Protein AF-A0A7Y3CCE4-F1 (afdb_monomer_lite)

Secondary structure (DSSP, 8-state):
-EEEEEEEEEE-TTS-EEEEEEEEEEETTEEEEEEEEEEE-HHHHHHHHHHHHHTTTTS--EEEEEE-------

Structure (mmCIF, N/CA/C/O backbone):
data_AF-A0A7Y3CCE4-F1
#
_entry.id   AF-A0A7Y3CCE4-F1
#
loop_
_atom_site.group_PDB
_atom_site.id
_atom_site.type_symbol
_atom_site.label_atom_id
_atom_site.label_alt_id
_atom_site.label_comp_id
_atom_site.label_asym_id
_atom_site.label_entity_id
_atom_site.label_seq_id
_atom_site.pdbx_PDB_ins_code
_atom_site.Cartn_x
_atom_site.Cartn_y
_atom_site.Cartn_z
_atom_site.occupancy
_atom_site.B_iso_or_equiv
_atom_site.auth_seq_id
_atom_site.auth_comp_id
_atom_site.auth_asym_id
_atom_site.auth_atom_id
_atom_site.pdbx_PDB_model_num
ATOM 1 N N . MET A 1 1 ? -10.993 -0.124 17.496 1.00 67.62 1 MET A N 1
ATOM 2 C CA . MET A 1 1 ? -9.897 -0.406 16.551 1.00 67.62 1 MET A CA 1
ATOM 3 C C . MET A 1 1 ? -9.979 0.616 15.435 1.00 67.62 1 MET A C 1
ATOM 5 O O . MET A 1 1 ? -11.011 0.692 14.778 1.00 67.62 1 MET A O 1
ATOM 9 N N . GLN A 1 2 ? -8.962 1.458 15.305 1.00 74.56 2 GLN A N 1
ATOM 10 C CA . GLN A 1 2 ? -8.803 2.353 14.164 1.00 74.56 2 GLN A CA 1
ATOM 11 C C . GLN A 1 2 ? -7.750 1.749 13.249 1.00 74.56 2 GLN A C 1
ATOM 13 O O . GLN A 1 2 ? -6.794 1.145 13.728 1.00 74.56 2 GLN A O 1
ATOM 18 N N . LYS A 1 3 ? -7.951 1.869 11.943 1.00 73.06 3 LYS A N 1
ATOM 19 C CA . LYS A 1 3 ? -6.961 1.444 10.970 1.00 73.06 3 LYS A CA 1
ATOM 20 C C . LYS A 1 3 ? -6.877 2.475 9.862 1.00 73.06 3 LYS A C 1
ATOM 22 O O . LYS A 1 3 ? -7.898 2.857 9.290 1.00 73.06 3 LYS A O 1
ATOM 27 N N . GLU A 1 4 ? -5.674 2.947 9.601 1.00 76.56 4 GLU A N 1
ATOM 28 C CA . GLU A 1 4 ? -5.355 3.890 8.543 1.00 76.56 4 GLU A CA 1
ATOM 29 C C . GLU A 1 4 ? -4.424 3.188 7.559 1.00 76.56 4 GLU A C 1
ATOM 31 O O . GLU A 1 4 ? -3.414 2.619 7.958 1.00 76.56 4 GLU A O 1
ATOM 36 N N . VAL A 1 5 ? -4.781 3.197 6.277 1.00 78.00 5 VAL A N 1
ATOM 37 C CA . VAL A 1 5 ? -3.940 2.633 5.218 1.00 78.00 5 VAL A CA 1
ATOM 38 C C . VAL A 1 5 ? -3.574 3.771 4.281 1.00 78.00 5 VAL A C 1
ATOM 40 O O . VAL A 1 5 ? -4.442 4.423 3.707 1.00 78.00 5 VAL A O 1
ATOM 43 N N . LYS A 1 6 ? -2.284 4.044 4.137 1.00 78.50 6 LYS A N 1
ATOM 44 C CA . LYS A 1 6 ? -1.750 4.998 3.165 1.00 78.50 6 LYS A CA 1
ATOM 45 C C . LYS A 1 6 ? -1.137 4.212 2.033 1.00 78.50 6 LYS A C 1
ATOM 47 O O . LYS A 1 6 ? -0.410 3.258 2.274 1.00 78.50 6 LYS A O 1
ATOM 52 N N . VAL A 1 7 ? -1.447 4.611 0.814 1.00 78.00 7 VAL A N 1
ATOM 53 C CA . VAL A 1 7 ? -0.901 3.989 -0.383 1.00 78.00 7 VAL A CA 1
ATOM 54 C C . VAL A 1 7 ? -0.191 5.084 -1.151 1.00 78.00 7 VAL A C 1
ATOM 56 O O . VAL A 1 7 ? -0.840 5.991 -1.668 1.00 78.00 7 VAL A O 1
ATOM 59 N N . SER A 1 8 ? 1.127 5.003 -1.216 1.00 80.31 8 SER A N 1
ATOM 60 C CA . SER A 1 8 ? 1.916 5.827 -2.118 1.00 80.31 8 SER A CA 1
ATOM 61 C C . SER A 1 8 ? 2.188 5.037 -3.387 1.00 80.31 8 SER A C 1
ATOM 63 O O . SER A 1 8 ? 2.548 3.871 -3.284 1.00 80.31 8 SER A O 1
ATOM 65 N N . MET A 1 9 ? 1.979 5.626 -4.560 1.00 79.88 9 MET A N 1
ATOM 66 C CA . MET A 1 9 ? 2.370 5.035 -5.844 1.00 79.88 9 MET A CA 1
ATOM 67 C C . MET A 1 9 ? 3.371 5.956 -6.524 1.00 79.88 9 MET A C 1
ATOM 69 O O . MET A 1 9 ? 3.140 7.161 -6.591 1.00 79.88 9 MET A O 1
ATOM 73 N N . GLU A 1 10 ? 4.421 5.362 -7.057 1.00 82.06 10 GLU A N 1
ATOM 74 C CA . GLU A 1 10 ? 5.515 6.005 -7.762 1.00 82.06 10 GLU A CA 1
ATOM 75 C C . GLU A 1 10 ? 5.749 5.238 -9.064 1.00 82.06 10 GLU A C 1
ATOM 77 O O . GLU A 1 10 ? 5.761 4.005 -9.086 1.00 82.06 10 GLU A O 1
ATOM 82 N N . GLU A 1 11 ? 5.852 5.964 -10.169 1.00 81.75 11 GLU A N 1
ATOM 83 C CA . GLU A 1 11 ? 6.169 5.389 -11.474 1.00 81.75 11 GLU A CA 1
ATOM 84 C C . GLU A 1 11 ? 7.679 5.496 -11.668 1.00 81.75 11 GLU A C 1
ATOM 86 O O . GLU A 1 11 ? 8.227 6.593 -11.607 1.00 81.75 11 GLU A O 1
ATOM 91 N N . ASN A 1 12 ? 8.348 4.361 -11.862 1.00 81.50 12 ASN A N 1
ATOM 92 C CA . ASN A 1 12 ? 9.781 4.329 -12.117 1.00 81.50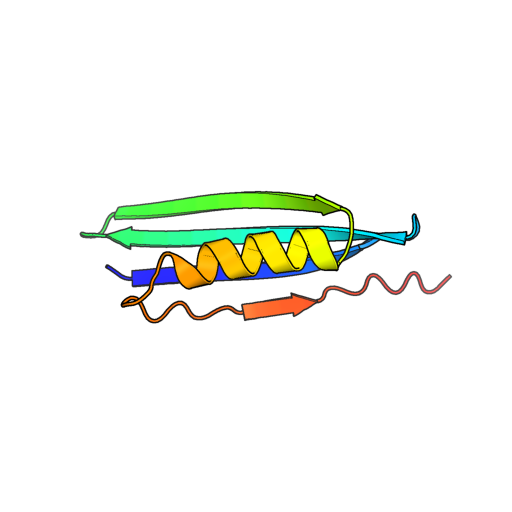 12 ASN A CA 1
ATOM 93 C C . ASN A 1 12 ? 10.031 4.555 -13.611 1.00 81.50 12 ASN A C 1
ATOM 95 O O . ASN A 1 12 ? 9.266 4.087 -14.458 1.00 81.50 12 ASN A O 1
ATOM 99 N N . GLU A 1 13 ? 11.167 5.165 -13.942 1.00 81.12 13 GLU A N 1
ATOM 100 C CA . GLU A 1 13 ? 11.594 5.385 -15.332 1.00 81.12 13 GLU A CA 1
ATOM 101 C C . GLU A 1 13 ? 11.760 4.088 -16.139 1.00 81.12 13 GLU A C 1
ATOM 103 O O . GLU A 1 13 ? 11.628 4.088 -17.361 1.00 81.12 13 GLU A O 1
ATOM 108 N N . ASP A 1 14 ? 11.979 2.960 -15.456 1.00 77.81 14 ASP A N 1
ATOM 109 C CA . ASP A 1 14 ? 12.072 1.624 -16.060 1.00 77.81 14 ASP A CA 1
ATOM 110 C C . ASP A 1 14 ? 10.709 1.106 -16.588 1.00 77.81 14 ASP A C 1
ATOM 112 O O . ASP A 1 14 ? 10.608 0.003 -17.122 1.00 77.81 14 ASP A O 1
ATOM 116 N N . GLY A 1 15 ? 9.629 1.884 -16.429 1.00 78.50 15 GLY A N 1
ATOM 117 C CA . GLY A 1 15 ? 8.263 1.515 -16.817 1.00 78.50 15 GLY A CA 1
ATOM 118 C C . GLY A 1 15 ? 7.553 0.614 -15.803 1.00 78.50 15 GLY A C 1
ATOM 119 O O . GLY A 1 15 ? 6.446 0.134 -16.057 1.00 78.50 15 GLY A O 1
ATOM 120 N N . THR A 1 16 ? 8.177 0.376 -14.649 1.00 83.38 16 THR A N 1
ATOM 121 C CA . THR A 1 16 ? 7.582 -0.340 -13.516 1.00 83.38 16 THR A CA 1
ATOM 122 C C . THR A 1 16 ? 6.945 0.641 -12.539 1.00 83.38 16 THR A C 1
ATOM 124 O O . THR A 1 16 ? 7.350 1.795 -12.444 1.00 83.38 16 THR A O 1
ATOM 127 N N . VAL A 1 17 ? 5.960 0.193 -11.766 1.00 85.62 17 VAL A N 1
ATOM 128 C CA . VAL A 1 17 ? 5.301 0.996 -10.730 1.00 85.62 17 VAL A CA 1
ATOM 129 C C . VAL A 1 17 ? 5.668 0.438 -9.362 1.00 85.62 17 VAL A C 1
ATOM 131 O O . VAL A 1 17 ? 5.517 -0.758 -9.101 1.00 85.62 17 VAL A O 1
ATOM 134 N N . THR A 1 18 ? 6.127 1.312 -8.473 1.00 84.81 18 THR A N 1
ATOM 135 C CA . THR A 1 18 ? 6.369 1.008 -7.065 1.00 84.81 18 THR A CA 1
ATOM 136 C C . THR A 1 18 ? 5.215 1.560 -6.239 1.00 84.81 18 THR A C 1
ATOM 138 O O . THR A 1 18 ? 4.900 2.741 -6.300 1.00 84.81 18 THR A O 1
ATOM 141 N N . ALA A 1 19 ? 4.570 0.727 -5.429 1.00 84.38 19 ALA A N 1
ATOM 142 C CA . ALA A 1 19 ? 3.594 1.165 -4.447 1.00 84.38 19 ALA A CA 1
ATOM 143 C C . ALA A 1 19 ? 4.029 0.841 -3.026 1.00 84.38 19 ALA A C 1
ATOM 145 O O . ALA A 1 19 ? 4.261 -0.312 -2.672 1.00 84.38 19 ALA A O 1
ATOM 146 N N . LYS A 1 20 ? 4.054 1.857 -2.172 1.00 85.50 20 LYS A N 1
ATOM 147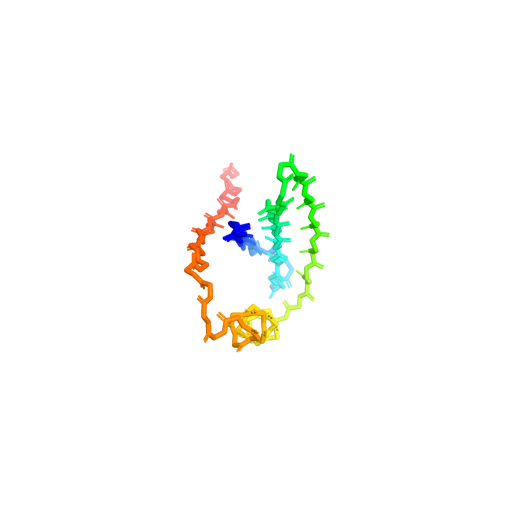 C CA . LYS A 1 20 ? 4.297 1.720 -0.744 1.00 85.50 20 LYS A CA 1
ATOM 148 C C . LYS A 1 20 ? 2.978 1.789 0.014 1.00 85.50 20 LYS A C 1
ATOM 150 O O . LYS A 1 20 ? 2.328 2.830 0.064 1.00 85.50 20 LYS A O 1
ATOM 155 N N . VAL A 1 21 ? 2.585 0.683 0.627 1.00 83.81 21 VAL A N 1
ATOM 156 C CA . VAL A 1 21 ? 1.403 0.589 1.480 1.00 83.81 21 VAL A CA 1
ATOM 157 C C . VAL A 1 21 ? 1.828 0.640 2.941 1.00 83.81 21 VAL A C 1
ATOM 159 O O . VAL A 1 21 ? 2.535 -0.237 3.424 1.00 83.81 21 VAL A O 1
ATOM 162 N N . VAL A 1 22 ? 1.386 1.665 3.659 1.00 84.19 22 VAL A N 1
ATOM 163 C CA . VAL A 1 22 ? 1.630 1.844 5.092 1.00 84.19 22 VAL A CA 1
ATOM 164 C C . VAL A 1 22 ? 0.319 1.644 5.830 1.00 84.19 22 VAL A C 1
ATOM 166 O O . VAL A 1 22 ? -0.635 2.390 5.633 1.00 84.19 22 VAL A O 1
ATOM 169 N N . THR A 1 23 ? 0.271 0.633 6.681 1.00 82.00 23 THR A N 1
ATOM 170 C CA . THR A 1 23 ? -0.901 0.246 7.452 1.00 82.00 23 THR A CA 1
ATOM 171 C C . THR A 1 23 ? -0.673 0.540 8.926 1.00 82.00 23 THR A C 1
ATOM 173 O O . THR A 1 23 ? 0.060 -0.167 9.604 1.00 82.00 23 THR A O 1
ATOM 176 N N . THR A 1 24 ? -1.350 1.552 9.449 1.00 84.31 24 THR A N 1
ATOM 177 C CA . THR A 1 24 ? -1.350 1.889 10.871 1.00 84.31 24 THR A CA 1
ATOM 178 C C . THR A 1 24 ? -2.608 1.327 11.518 1.00 84.31 24 THR A C 1
ATOM 180 O O . THR A 1 24 ? -3.721 1.700 11.162 1.00 84.31 24 THR A O 1
ATOM 183 N N . THR A 1 25 ? -2.452 0.422 12.476 1.00 84.88 25 THR A N 1
ATOM 184 C CA . THR A 1 25 ? -3.537 -0.200 13.234 1.00 84.88 25 THR A CA 1
ATOM 185 C C . THR A 1 25 ? -3.448 0.219 14.694 1.00 84.88 25 THR A C 1
ATOM 187 O O . THR A 1 25 ? -2.498 -0.134 15.379 1.00 84.88 25 THR A O 1
ATOM 190 N N . THR A 1 26 ? -4.465 0.909 15.198 1.00 83.50 26 THR A N 1
ATOM 191 C CA . THR A 1 26 ? -4.587 1.283 16.610 1.00 83.50 26 THR A CA 1
ATOM 192 C C . THR A 1 26 ? -5.659 0.421 17.274 1.00 83.50 26 THR A C 1
ATOM 194 O O . THR A 1 26 ? -6.858 0.528 16.969 1.00 83.50 26 THR A O 1
ATOM 197 N N . LYS A 1 27 ? -5.257 -0.450 18.199 1.00 83.25 27 LYS A N 1
ATOM 198 C CA . LYS A 1 27 ? -6.158 -1.331 18.952 1.00 83.25 27 LYS A CA 1
ATOM 199 C C . LYS A 1 27 ? -5.812 -1.258 20.436 1.00 83.25 27 LYS A C 1
ATOM 201 O O . LYS A 1 27 ? -4.658 -1.395 20.795 1.00 83.25 27 LYS A O 1
ATOM 206 N N . ASP A 1 28 ? -6.815 -0.998 21.275 1.00 84.12 28 ASP A N 1
ATOM 207 C CA . ASP A 1 28 ? -6.670 -0.953 22.740 1.00 84.12 28 ASP A CA 1
ATOM 208 C C . ASP A 1 28 ? -5.541 -0.039 23.272 1.00 84.12 28 ASP A C 1
ATOM 210 O O . ASP A 1 28 ? -4.989 -0.268 24.340 1.00 84.12 28 ASP A O 1
ATOM 214 N N . GLY A 1 29 ? -5.218 1.041 22.549 1.00 81.19 29 GLY A N 1
ATOM 215 C CA . GLY A 1 29 ? -4.147 1.979 22.917 1.00 81.19 29 GLY A CA 1
ATOM 216 C C . GLY A 1 29 ? -2.758 1.588 22.402 1.00 81.19 29 GLY A C 1
ATOM 217 O O . GLY A 1 29 ? -1.838 2.394 22.503 1.00 81.19 29 GLY A O 1
ATOM 218 N N . GLU A 1 30 ? -2.617 0.410 21.795 1.00 82.31 30 GLU A N 1
ATOM 219 C CA . GLU A 1 30 ? -1.414 -0.009 21.079 1.00 82.31 30 GLU A CA 1
ATOM 220 C C . GLU A 1 30 ? -1.526 0.354 19.597 1.00 82.31 30 GLU A C 1
ATOM 222 O O . GLU A 1 30 ? -2.527 0.064 18.931 1.00 82.31 30 GLU A O 1
ATOM 227 N N . GLU A 1 31 ? -0.487 1.008 19.085 1.00 86.50 31 GLU A N 1
ATOM 228 C CA . GLU A 1 31 ? -0.358 1.373 17.680 1.00 86.50 31 GLU A CA 1
ATOM 229 C C . GLU A 1 31 ? 0.654 0.446 17.004 1.00 86.50 31 GLU A C 1
ATOM 231 O O . GLU A 1 31 ? 1.769 0.253 17.485 1.00 86.50 31 GLU A O 1
ATOM 236 N N . ASN A 1 32 ? 0.249 -0.154 15.892 1.00 85.81 32 ASN A N 1
ATOM 237 C CA . ASN A 1 32 ? 1.067 -1.050 15.095 1.00 85.81 32 ASN A CA 1
ATOM 238 C C . ASN A 1 32 ? 1.164 -0.486 13.678 1.00 85.81 32 ASN A C 1
ATOM 240 O O . ASN A 1 32 ? 0.137 -0.271 13.035 1.00 85.81 32 ASN A O 1
ATOM 244 N N . VAL A 1 33 ? 2.379 -0.215 13.214 1.00 86.81 33 VAL A N 1
ATOM 245 C CA . VAL A 1 33 ? 2.638 0.314 11.873 1.00 86.81 33 VAL A CA 1
ATOM 246 C C . VAL A 1 33 ? 3.307 -0.783 11.058 1.00 86.81 33 VAL A C 1
ATOM 248 O O . VAL A 1 33 ? 4.383 -1.249 11.422 1.00 86.81 33 VAL A O 1
ATOM 251 N N . ASP A 1 34 ? 2.662 -1.186 9.969 1.00 84.44 34 ASP A N 1
ATOM 252 C CA . ASP A 1 34 ? 3.155 -2.182 9.021 1.00 84.44 34 ASP A CA 1
ATOM 253 C C . ASP A 1 34 ? 3.410 -1.497 7.676 1.00 84.44 34 ASP A C 1
ATOM 255 O O . ASP A 1 34 ? 2.509 -0.891 7.093 1.00 84.44 34 ASP A O 1
ATOM 259 N N . GLU A 1 35 ? 4.647 -1.545 7.197 1.00 86.62 35 GLU A N 1
ATOM 260 C CA . GLU A 1 35 ? 5.041 -0.962 5.916 1.00 86.62 35 GLU A CA 1
ATOM 261 C C . GLU A 1 35 ? 5.318 -2.074 4.915 1.00 86.62 35 GLU A C 1
ATOM 263 O O . GLU A 1 35 ? 6.111 -2.982 5.168 1.00 86.62 35 GLU A O 1
ATOM 268 N N . LYS A 1 36 ? 4.686 -1.985 3.746 1.00 83.69 36 LYS A N 1
ATOM 269 C CA . LYS A 1 36 ? 4.837 -2.970 2.688 1.00 83.69 36 LYS A CA 1
ATOM 270 C C . LYS A 1 36 ? 5.007 -2.295 1.344 1.00 83.69 36 LYS A C 1
ATOM 272 O O . LYS A 1 36 ? 4.136 -1.557 0.899 1.00 83.69 36 LYS A O 1
ATOM 277 N N . THR A 1 37 ? 6.124 -2.572 0.693 1.00 86.12 37 THR A N 1
ATOM 278 C CA . THR A 1 37 ? 6.413 -2.055 -0.642 1.00 86.12 37 THR A CA 1
ATOM 279 C C . THR A 1 37 ? 6.159 -3.149 -1.667 1.00 86.12 37 THR A C 1
ATOM 281 O O . THR A 1 37 ? 6.570 -4.295 -1.486 1.00 86.12 37 THR A O 1
ATOM 284 N N . PHE A 1 38 ? 5.470 -2.786 -2.735 1.00 84.12 38 PHE A N 1
ATOM 285 C CA . PHE A 1 38 ? 5.181 -3.619 -3.885 1.00 84.12 38 PHE A CA 1
ATOM 286 C C . PHE A 1 38 ? 5.804 -2.960 -5.104 1.00 84.12 38 PHE A C 1
ATOM 288 O O . PHE A 1 38 ? 5.692 -1.752 -5.268 1.00 84.12 38 PHE A O 1
ATOM 295 N N . SER A 1 39 ? 6.450 -3.737 -5.954 1.00 84.38 39 SER A N 1
ATOM 296 C CA . SER A 1 39 ? 6.927 -3.285 -7.255 1.00 84.38 39 SER A CA 1
ATOM 297 C C . SER A 1 39 ? 6.413 -4.250 -8.309 1.00 84.38 39 SER A C 1
ATOM 299 O O . SER A 1 39 ? 6.309 -5.453 -8.060 1.00 84.38 39 SER A O 1
ATOM 301 N N . GLY A 1 40 ? 6.040 -3.721 -9.465 1.00 85.50 40 GLY A N 1
ATOM 302 C CA . GLY A 1 40 ? 5.516 -4.528 -10.556 1.00 85.50 40 GLY A CA 1
ATOM 303 C C . GLY A 1 40 ? 4.792 -3.676 -11.579 1.00 85.50 40 GLY A C 1
ATOM 304 O O . GLY A 1 40 ? 5.049 -2.481 -11.719 1.00 85.50 40 GLY A O 1
ATOM 305 N N . THR A 1 41 ? 3.873 -4.296 -12.302 1.00 86.25 41 THR A N 1
ATOM 306 C CA . THR A 1 41 ? 2.978 -3.571 -13.204 1.00 86.25 41 THR A CA 1
ATOM 307 C C . THR A 1 41 ? 1.878 -2.849 -12.420 1.00 86.25 41 THR A C 1
ATOM 309 O O . THR A 1 41 ? 1.517 -3.256 -11.312 1.00 86.25 41 THR A O 1
ATOM 312 N N . MET A 1 42 ? 1.316 -1.780 -12.999 1.00 78.88 42 MET A N 1
ATOM 313 C CA . MET A 1 42 ? 0.172 -1.057 -12.419 1.00 78.88 42 MET A CA 1
ATOM 314 C C . MET A 1 42 ? -0.955 -2.022 -12.012 1.00 78.88 42 MET A C 1
ATOM 316 O O . MET A 1 42 ? -1.475 -1.918 -10.906 1.00 78.88 42 MET A O 1
ATOM 320 N N . GLU A 1 43 ? -1.249 -3.014 -12.854 1.00 84.25 43 GLU A N 1
ATOM 321 C CA . GLU A 1 43 ? -2.291 -4.021 -12.621 1.00 84.25 43 GLU A CA 1
ATOM 322 C C . GLU 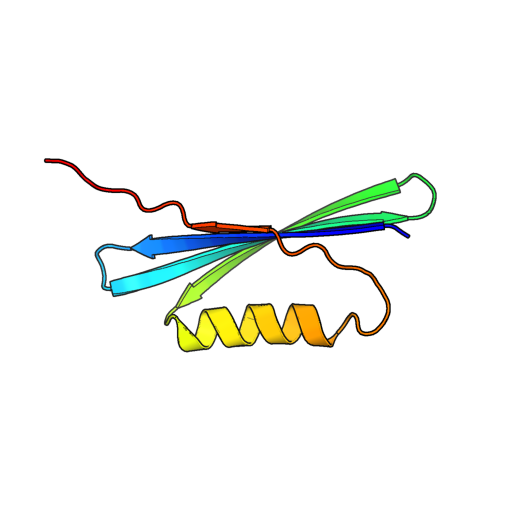A 1 43 ? -1.997 -4.916 -11.403 1.00 84.25 43 GLU A C 1
ATOM 324 O O . GLU A 1 43 ? -2.866 -5.128 -10.555 1.00 84.25 43 GLU A O 1
ATOM 329 N N . GLU A 1 44 ? -0.762 -5.409 -11.263 1.00 83.25 44 GLU A N 1
ATOM 330 C CA . GLU A 1 44 ? -0.354 -6.234 -10.115 1.00 83.25 44 GLU A CA 1
ATOM 331 C C . GLU A 1 44 ? -0.397 -5.449 -8.804 1.00 83.25 44 GLU A C 1
ATOM 333 O O . GLU A 1 44 ? -0.803 -5.959 -7.756 1.00 83.25 44 GLU A O 1
ATOM 338 N N . VAL A 1 45 ? 0.036 -4.194 -8.861 1.00 83.50 45 VAL A N 1
ATOM 339 C CA . VAL A 1 45 ? 0.031 -3.283 -7.723 1.00 83.50 45 VAL A CA 1
ATOM 340 C C . VAL A 1 45 ? -1.405 -2.953 -7.302 1.00 83.50 45 VAL A C 1
ATOM 342 O O . VAL A 1 45 ? -1.730 -3.040 -6.114 1.00 83.50 45 VAL A O 1
ATOM 345 N N . GLU A 1 46 ? -2.284 -2.631 -8.253 1.00 81.31 46 GLU A N 1
ATOM 346 C CA . GLU A 1 46 ? -3.700 -2.361 -7.987 1.00 81.31 46 GLU A CA 1
ATOM 347 C C . GLU A 1 46 ? -4.410 -3.580 -7.398 1.00 81.31 46 GLU A C 1
ATOM 349 O O . GLU A 1 46 ? -5.102 -3.442 -6.388 1.00 81.31 46 GLU A O 1
ATOM 354 N N . ALA A 1 47 ? -4.166 -4.780 -7.932 1.00 84.38 47 ALA A N 1
ATOM 355 C CA . ALA A 1 47 ? -4.739 -6.015 -7.403 1.00 84.38 47 ALA A CA 1
ATOM 356 C C . ALA A 1 47 ? -4.332 -6.271 -5.941 1.00 84.38 47 ALA A C 1
ATOM 358 O O . ALA A 1 47 ? -5.150 -6.709 -5.127 1.00 84.38 47 ALA A O 1
ATOM 359 N N . GLN A 1 48 ? -3.084 -5.969 -5.566 1.00 81.00 48 GLN A N 1
ATOM 360 C CA . GLN A 1 48 ? -2.615 -6.132 -4.186 1.00 81.00 48 GLN A CA 1
ATOM 361 C C . GLN A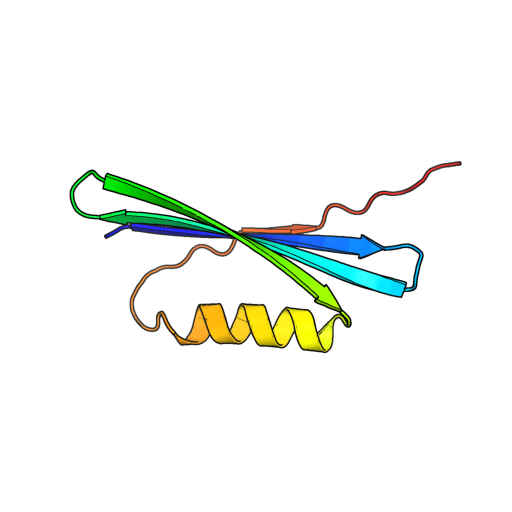 1 48 ? -3.252 -5.123 -3.225 1.00 81.00 48 GLN A C 1
ATOM 363 O O . GLN A 1 48 ? -3.620 -5.488 -2.102 1.00 81.00 48 GLN A O 1
ATOM 368 N N . ILE A 1 49 ? -3.431 -3.877 -3.664 1.00 76.81 49 ILE A N 1
ATOM 369 C CA . ILE A 1 49 ? -4.110 -2.838 -2.880 1.00 76.81 49 ILE A CA 1
ATOM 370 C C . ILE A 1 49 ? -5.601 -3.155 -2.741 1.00 76.81 49 ILE A C 1
ATOM 372 O O . ILE A 1 49 ? -6.158 -3.035 -1.647 1.00 76.81 49 ILE A O 1
ATOM 376 N N . GLU A 1 50 ? -6.250 -3.617 -3.809 1.00 77.44 50 GLU A N 1
ATOM 377 C CA . GLU A 1 50 ? -7.653 -4.027 -3.782 1.00 77.44 50 GLU A CA 1
ATOM 378 C C . GLU A 1 50 ? -7.864 -5.235 -2.860 1.00 77.44 50 GLU A C 1
ATOM 380 O O . GLU A 1 50 ? -8.774 -5.226 -2.029 1.00 77.44 50 GLU A O 1
ATOM 385 N N . ALA A 1 51 ? -6.968 -6.226 -2.900 1.00 76.50 51 ALA A N 1
ATOM 386 C CA . ALA A 1 51 ? -6.998 -7.370 -1.992 1.00 76.50 51 ALA A CA 1
ATOM 387 C C . ALA A 1 51 ? -6.826 -6.967 -0.514 1.00 76.50 51 ALA A C 1
ATOM 389 O O . ALA A 1 51 ? -7.411 -7.601 0.372 1.00 76.50 51 ALA A O 1
ATOM 390 N N . MET A 1 52 ? -6.047 -5.917 -0.226 1.00 70.31 52 MET A N 1
ATOM 391 C CA . MET A 1 52 ? -5.971 -5.338 1.120 1.00 70.31 52 MET A CA 1
ATOM 392 C C . MET A 1 52 ? -7.280 -4.649 1.518 1.00 70.31 52 MET A C 1
ATOM 394 O O . MET A 1 52 ? -7.733 -4.829 2.646 1.00 70.31 52 MET A O 1
ATOM 398 N N . ASN A 1 53 ? -7.914 -3.928 0.592 1.00 64.94 53 ASN A N 1
ATOM 399 C CA . ASN A 1 53 ? -9.168 -3.210 0.823 1.00 64.94 53 ASN A CA 1
ATOM 400 C C . ASN A 1 53 ? -10.358 -4.171 1.046 1.00 64.94 53 ASN A C 1
ATOM 402 O O . ASN A 1 53 ? -11.159 -3.990 1.962 1.00 64.94 53 ASN A O 1
ATOM 406 N N . MET A 1 54 ? -10.441 -5.255 0.263 1.00 54.75 54 MET A N 1
ATOM 407 C CA . MET A 1 54 ? -11.513 -6.260 0.348 1.00 54.75 54 MET A CA 1
ATOM 408 C C . MET A 1 54 ? -11.503 -7.074 1.647 1.00 54.75 54 MET A C 1
ATOM 410 O O . MET A 1 54 ? -12.556 -7.524 2.104 1.00 54.75 54 MET A O 1
ATOM 414 N N . LYS A 1 55 ? -10.336 -7.268 2.274 1.00 54.94 55 LYS A N 1
ATOM 415 C CA . LYS A 1 55 ? -10.245 -7.997 3.552 1.00 54.94 55 LYS A CA 1
ATOM 416 C C . LYS A 1 55 ? -10.862 -7.235 4.729 1.00 54.94 55 LYS A C 1
ATOM 418 O O . LYS A 1 55 ? -11.057 -7.827 5.787 1.00 54.94 55 LYS A O 1
ATOM 423 N N . GLU A 1 56 ? -11.202 -5.959 4.563 1.00 54.78 56 GLU A N 1
ATOM 424 C CA . GLU A 1 56 ? -11.593 -5.065 5.657 1.00 54.78 56 GLU A CA 1
ATOM 425 C C . GLU A 1 56 ? -13.030 -4.561 5.566 1.00 54.78 56 GLU A C 1
ATOM 427 O O . GLU A 1 56 ? -13.308 -3.405 5.879 1.00 54.78 56 GLU A O 1
ATOM 432 N N . ASN A 1 57 ? -13.950 -5.448 5.181 1.00 44.50 57 ASN A N 1
ATOM 433 C CA . ASN A 1 57 ? -15.384 -5.223 4.955 1.00 44.50 57 ASN A CA 1
ATOM 434 C C . ASN A 1 57 ? -16.201 -4.767 6.205 1.00 44.50 57 ASN A C 1
ATOM 436 O O . ASN A 1 57 ? -17.304 -5.246 6.457 1.00 44.50 57 ASN A O 1
ATOM 440 N N . GLY A 1 58 ? -15.671 -3.846 7.014 1.00 44.00 58 GLY A N 1
ATOM 441 C CA . GLY A 1 58 ? -16.271 -3.308 8.237 1.00 44.00 58 GLY A CA 1
ATOM 442 C C . GLY A 1 58 ? -15.450 -2.219 8.948 1.00 44.00 58 GLY A C 1
ATOM 443 O O . GLY A 1 58 ? -15.994 -1.528 9.810 1.00 44.00 58 GLY A O 1
ATOM 444 N N . ALA A 1 59 ? -14.177 -2.006 8.594 1.00 47.56 59 ALA A N 1
ATOM 445 C CA . ALA A 1 59 ? -13.378 -0.895 9.112 1.00 47.56 59 ALA A CA 1
ATOM 446 C C . ALA A 1 59 ? -13.369 0.234 8.074 1.00 47.56 59 ALA A C 1
ATOM 448 O O . ALA A 1 59 ? -13.106 -0.001 6.901 1.00 47.56 59 ALA A O 1
ATOM 449 N N . LYS A 1 60 ? -13.676 1.474 8.473 1.00 45.66 60 LYS A N 1
ATOM 450 C CA . LYS A 1 60 ? -13.555 2.650 7.594 1.00 45.66 60 LYS A CA 1
ATOM 451 C C . LYS A 1 60 ? -12.072 2.912 7.297 1.00 45.66 60 LYS A C 1
ATOM 453 O O . LYS A 1 60 ? -11.476 3.789 7.916 1.00 45.66 60 LYS A O 1
ATOM 458 N N . VAL A 1 61 ? -11.476 2.146 6.391 1.00 51.81 61 VAL A N 1
ATOM 459 C CA . VAL A 1 61 ? -10.099 2.350 5.947 1.00 51.81 61 VAL A CA 1
ATOM 460 C C . VAL A 1 61 ? -10.080 3.594 5.063 1.00 51.81 61 VAL A C 1
ATOM 462 O O . VAL A 1 61 ? -10.640 3.617 3.969 1.00 51.81 61 VAL A O 1
ATOM 465 N N . LYS A 1 62 ? -9.481 4.679 5.556 1.00 49.81 62 LYS A N 1
ATOM 466 C CA . LYS A 1 62 ? -9.238 5.878 4.747 1.00 49.81 62 LYS A CA 1
ATOM 467 C C . LYS A 1 62 ? -7.980 5.652 3.922 1.00 49.81 62 LYS A C 1
ATOM 469 O O . LYS A 1 62 ? -6.889 5.931 4.406 1.00 49.81 62 LYS A O 1
ATOM 474 N N . ILE A 1 63 ? -8.142 5.170 2.694 1.00 51.31 63 ILE A N 1
ATOM 475 C CA . ILE A 1 63 ? -7.036 5.078 1.740 1.00 51.31 63 ILE A CA 1
ATOM 476 C C . ILE A 1 63 ? -6.689 6.493 1.279 1.00 51.31 63 ILE A C 1
ATOM 478 O O . ILE A 1 63 ? -7.444 7.116 0.533 1.00 51.31 63 ILE A O 1
ATOM 482 N N . LYS A 1 64 ? -5.551 7.022 1.735 1.00 48.59 64 LYS A N 1
ATOM 483 C CA . LYS A 1 64 ? -4.932 8.192 1.101 1.00 48.59 64 LYS A CA 1
ATOM 484 C C . LYS A 1 64 ? -3.988 7.688 0.018 1.00 48.59 64 LYS A C 1
ATOM 486 O O . LYS A 1 64 ? -2.930 7.158 0.347 1.00 48.59 64 LYS A O 1
ATOM 491 N N . LYS A 1 65 ? -4.399 7.844 -1.244 1.00 48.69 65 LYS A N 1
ATOM 492 C CA . LYS A 1 65 ? -3.530 7.672 -2.410 1.00 48.69 65 LYS A CA 1
ATOM 493 C C . LYS A 1 65 ? -2.653 8.918 -2.532 1.00 48.69 65 LYS A C 1
ATOM 495 O O . LYS A 1 65 ? -3.184 10.003 -2.762 1.00 48.69 65 LYS A O 1
ATOM 500 N N . ILE A 1 66 ? -1.349 8.775 -2.335 1.00 50.53 66 ILE A N 1
ATOM 501 C CA . ILE A 1 66 ? -0.362 9.826 -2.598 1.00 50.53 66 ILE A CA 1
ATOM 502 C C 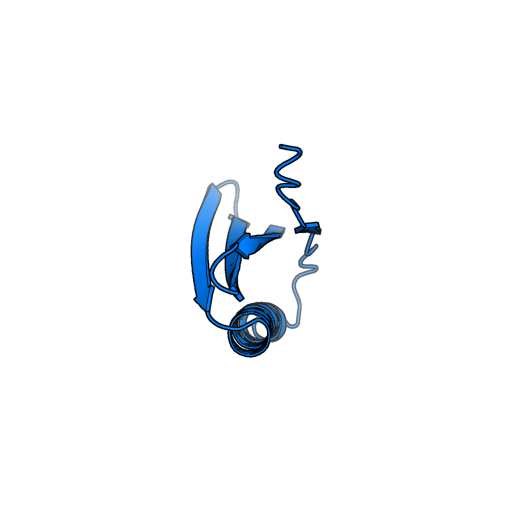. ILE A 1 66 ? 0.399 9.374 -3.843 1.00 50.53 66 ILE A C 1
ATOM 504 O O . ILE A 1 66 ? 1.053 8.341 -3.825 1.00 50.53 66 ILE A O 1
ATOM 508 N N . VAL A 1 67 ? 0.238 10.078 -4.960 1.00 52.09 67 VAL A N 1
ATOM 509 C CA . VAL A 1 67 ? 1.051 9.817 -6.154 1.00 52.09 67 VAL A CA 1
ATOM 510 C C . VAL A 1 67 ? 2.173 10.839 -6.132 1.00 52.09 67 VAL A C 1
ATOM 512 O O . VAL A 1 67 ? 1.930 12.010 -6.424 1.00 52.09 67 VAL A O 1
ATOM 515 N N . GLU A 1 68 ? 3.360 10.417 -5.708 1.00 48.59 68 GLU A N 1
ATOM 516 C CA . GLU A 1 68 ? 4.572 11.217 -5.862 1.00 48.59 68 GLU A CA 1
ATOM 517 C C . GLU A 1 68 ? 5.087 10.931 -7.270 1.00 48.59 68 GLU A C 1
ATOM 519 O O . GLU A 1 68 ? 5.535 9.836 -7.590 1.00 48.59 68 GLU A O 1
ATOM 524 N N . LYS A 1 69 ? 4.877 11.899 -8.163 1.00 41.50 69 LYS A N 1
ATOM 525 C CA . LYS A 1 69 ? 5.489 11.889 -9.484 1.00 41.50 69 LYS A CA 1
ATOM 526 C C . LYS A 1 69 ? 6.829 12.592 -9.304 1.00 41.50 69 LYS A C 1
ATOM 528 O O . LYS A 1 69 ? 6.835 13.818 -9.181 1.00 41.50 69 LYS A O 1
ATOM 533 N N . GLU A 1 70 ? 7.929 11.847 -9.241 1.00 43.22 70 GLU A N 1
ATOM 534 C CA . GLU A 1 70 ? 9.245 12.436 -9.486 1.00 43.22 70 GLU A CA 1
ATOM 535 C C . GLU A 1 70 ? 9.251 12.906 -10.944 1.00 43.22 70 GLU A C 1
ATOM 537 O O . GLU A 1 70 ? 9.465 12.151 -11.887 1.00 43.22 70 GLU A O 1
ATOM 542 N N . VAL A 1 71 ? 8.878 14.169 -11.146 1.00 41.19 71 VAL A N 1
ATOM 543 C CA . VAL A 1 71 ? 9.238 14.892 -12.358 1.00 41.19 71 VAL A CA 1
ATOM 544 C C . VAL A 1 71 ? 10.721 15.193 -12.229 1.00 41.19 71 VAL A C 1
ATOM 546 O O . VAL A 1 71 ? 11.115 16.161 -11.582 1.00 41.19 71 VAL A O 1
ATOM 549 N N . GLU A 1 72 ? 11.538 14.324 -12.817 1.00 44.41 72 GLU A N 1
ATOM 550 C CA . GLU A 1 72 ? 12.914 14.653 -13.158 1.00 44.41 72 GLU A CA 1
ATOM 551 C C . GLU A 1 72 ? 12.863 15.783 -14.206 1.00 44.41 72 GLU A C 1
ATOM 553 O O . GLU A 1 72 ? 12.766 15.565 -15.414 1.00 44.41 72 GLU A O 1
ATOM 558 N N . GLU A 1 73 ? 12.789 17.029 -13.730 1.00 41.88 73 GLU A N 1
ATOM 559 C CA . GLU A 1 73 ? 13.058 18.217 -14.539 1.00 41.88 73 GLU A CA 1
ATOM 560 C C . GLU A 1 73 ? 14.584 18.326 -14.673 1.00 41.88 73 GLU A C 1
ATOM 562 O O . GLU A 1 73 ? 15.273 18.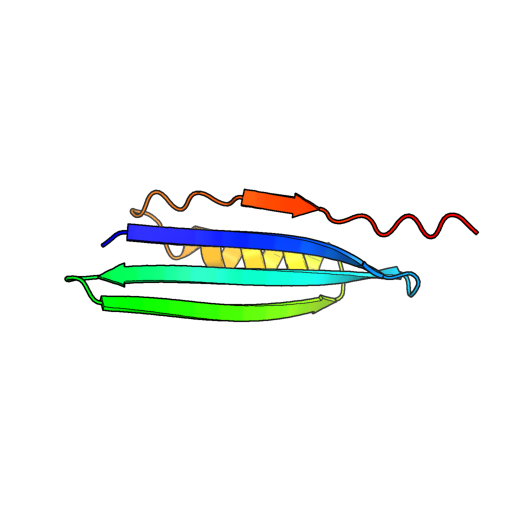812 -13.775 1.00 41.88 73 GLU A O 1
ATOM 567 N N . ASN A 1 74 ? 15.091 17.779 -15.779 1.00 36.50 74 ASN A N 1
ATOM 568 C CA . ASN A 1 74 ? 16.461 17.940 -16.276 1.00 36.50 74 ASN A CA 1
ATOM 569 C C . ASN A 1 74 ? 16.724 19.376 -16.763 1.00 36.50 74 ASN A C 1
ATOM 571 O O . ASN A 1 74 ? 15.831 19.937 -17.444 1.00 36.50 74 ASN A O 1
#

Radius of gyration: 13.94 Å; chains: 1; bounding box: 33×26×40 Å

Sequence (74 aa):
MQKEVKVSMEENEDGTVTAKVVTTTTKDGEENVDEKTFSGTMEEVEAQIEAMNMKENGAKVKIKKIVEKEVEEN

pLDDT: mean 71.7, std 16.0, range [36.5, 86.81]

Foldseek 3Di:
DAKEWEWEWEQDPVRKIKIKIWIWDADPNDIDIDIDIDIGHPVVSVVVVVVVVVVCPDHPHDYHYHYDYPPPPD